Protein AF-A0AAW8KWL1-F1 (afdb_monomer_lite)

Radius of gyration: 17.17 Å; chains: 1; bounding box: 33×26×50 Å

Sequence (70 aa):
FFYYAYGAAVSEVAIDTLTGEMKVLRADILHDVGRSINPAIDIGQIEGGFIQGMGWLTTEELYWQPHGPH

Structure (mmCIF, N/CA/C/O backbone):
data_AF-A0AAW8KWL1-F1
#
_entry.id   AF-A0AAW8KWL1-F1
#
loop_
_atom_site.group_PDB
_atom_site.id
_atom_site.type_symbol
_atom_site.label_atom_id
_atom_site.label_alt_id
_atom_site.label_comp_id
_atom_site.label_asym_id
_atom_site.label_entity_id
_atom_site.label_seq_id
_atom_site.pdbx_PDB_ins_code
_atom_site.Cartn_x
_atom_site.Cartn_y
_atom_site.Cartn_z
_atom_site.occupancy
_atom_site.B_iso_or_equiv
_atom_site.auth_seq_id
_atom_site.auth_comp_id
_atom_site.auth_asym_id
_atom_site.auth_atom_id
_atom_site.pdbx_PDB_model_num
ATOM 1 N N . PHE A 1 1 ? 12.005 19.540 -9.651 1.00 72.50 1 PHE A N 1
ATOM 2 C CA . PHE A 1 1 ? 12.369 18.117 -9.822 1.00 72.50 1 PHE A CA 1
ATOM 3 C C . PHE A 1 1 ? 12.569 17.819 -11.308 1.00 72.50 1 PHE A C 1
ATOM 5 O O . PHE A 1 1 ? 12.039 18.576 -12.112 1.00 72.50 1 PHE A O 1
ATOM 12 N N . PHE A 1 2 ? 13.362 16.796 -11.666 1.00 86.94 2 PHE A N 1
ATOM 13 C CA . PHE A 1 2 ? 13.689 16.448 -13.067 1.00 86.94 2 PHE A CA 1
ATOM 14 C C . PHE A 1 2 ? 12.576 15.634 -13.758 1.00 86.94 2 PHE A C 1
ATOM 16 O O . PHE A 1 2 ? 12.2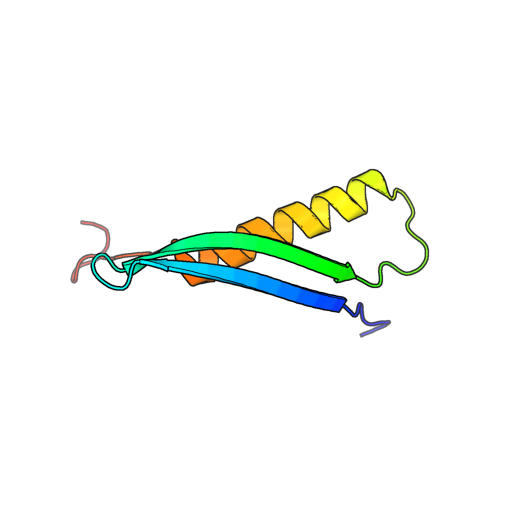84 15.873 -14.924 1.00 86.94 2 PHE A O 1
ATOM 23 N N . TYR A 1 3 ? 11.908 14.740 -13.023 1.00 95.31 3 TYR A N 1
ATOM 24 C CA . TYR A 1 3 ? 10.641 14.088 -13.386 1.00 95.31 3 TYR A CA 1
ATOM 25 C C . TYR A 1 3 ? 9.864 13.744 -12.104 1.00 95.31 3 TYR A C 1
ATOM 27 O O . TYR A 1 3 ? 10.375 13.950 -10.999 1.00 95.31 3 TYR A O 1
ATOM 35 N N . TYR A 1 4 ? 8.641 13.236 -12.259 1.00 95.06 4 TYR A N 1
ATOM 36 C CA . TYR A 1 4 ? 7.788 12.763 -11.170 1.00 95.06 4 TYR A CA 1
ATOM 37 C C . TYR A 1 4 ? 7.324 11.340 -11.467 1.00 95.06 4 TYR A C 1
ATOM 39 O O . TYR A 1 4 ? 7.037 11.026 -12.620 1.00 95.06 4 TYR A O 1
ATOM 47 N N . ALA A 1 5 ? 7.255 10.508 -10.431 1.00 95.44 5 ALA A N 1
ATOM 48 C CA . ALA A 1 5 ? 6.582 9.218 -10.492 1.00 95.44 5 ALA A CA 1
ATOM 49 C C . ALA A 1 5 ? 5.110 9.402 -10.108 1.00 95.44 5 ALA A C 1
ATOM 51 O O . ALA A 1 5 ? 4.790 10.193 -9.214 1.00 95.44 5 ALA A O 1
ATOM 52 N N . TYR A 1 6 ? 4.228 8.670 -10.778 1.00 97.25 6 TYR A N 1
ATOM 53 C CA . TYR A 1 6 ? 2.790 8.696 -10.530 1.00 97.25 6 TYR A CA 1
ATOM 54 C C . TYR A 1 6 ? 2.306 7.313 -10.117 1.00 97.25 6 TYR A C 1
ATOM 56 O O . TYR A 1 6 ? 2.901 6.299 -10.460 1.00 97.25 6 TYR A O 1
ATOM 64 N N . GLY A 1 7 ? 1.194 7.250 -9.400 1.00 96.75 7 GLY A N 1
ATOM 65 C CA . GLY A 1 7 ? 0.567 5.980 -9.084 1.00 96.75 7 GLY A CA 1
ATOM 66 C C . GLY A 1 7 ? -0.751 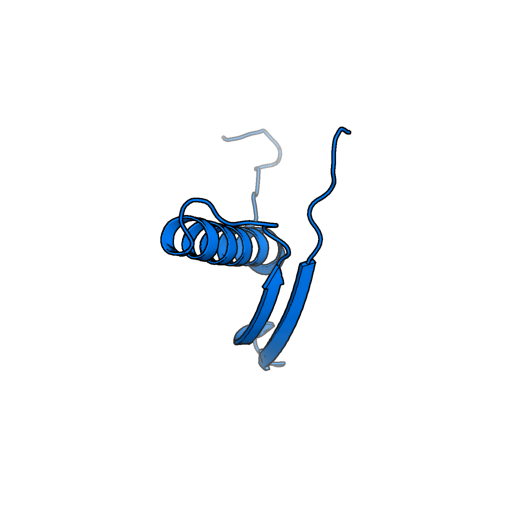6.159 -8.357 1.00 96.75 7 GLY A C 1
ATOM 67 O O . GLY A 1 7 ? -1.077 7.251 -7.891 1.00 96.75 7 GLY A O 1
ATOM 68 N N . ALA A 1 8 ? -1.505 5.074 -8.278 1.00 98.25 8 ALA A N 1
ATOM 69 C CA . ALA A 1 8 ? -2.752 4.983 -7.543 1.00 98.25 8 ALA A CA 1
ATOM 70 C C . ALA A 1 8 ? -2.845 3.614 -6.865 1.00 98.25 8 ALA A C 1
ATOM 72 O O . ALA A 1 8 ? -2.365 2.613 -7.399 1.00 98.25 8 ALA A O 1
ATOM 73 N N . ALA A 1 9 ? -3.484 3.588 -5.699 1.00 98.25 9 ALA A N 1
ATOM 74 C CA . ALA A 1 9 ? -3.797 2.371 -4.969 1.00 98.25 9 ALA A CA 1
ATOM 75 C C . ALA A 1 9 ? -5.272 2.387 -4.560 1.00 98.25 9 ALA A C 1
ATOM 77 O O . ALA A 1 9 ? -5.790 3.425 -4.143 1.00 98.25 9 ALA A O 1
ATOM 78 N N . VAL A 1 10 ? -5.939 1.242 -4.683 1.00 98.56 10 VAL A N 1
ATOM 79 C CA . VAL A 1 10 ? -7.313 1.023 -4.220 1.00 98.56 10 VAL A CA 1
ATOM 80 C C . VAL A 1 10 ? -7.300 -0.174 -3.284 1.00 98.56 10 VAL A C 1
ATOM 82 O O . VAL A 1 10 ? -6.830 -1.242 -3.666 1.00 98.56 10 VAL A O 1
ATOM 85 N N . SER A 1 11 ? -7.823 0.006 -2.073 1.00 98.31 11 SER A N 1
ATOM 86 C CA . SER A 1 11 ? -7.845 -1.036 -1.047 1.00 98.31 11 SER A CA 1
ATOM 87 C C . SER A 1 11 ? -9.270 -1.305 -0.584 1.00 98.31 11 SER A C 1
ATOM 89 O O . SER A 1 11 ? -10.028 -0.376 -0.310 1.00 98.31 11 SER A O 1
ATOM 91 N N . GLU A 1 12 ? -9.614 -2.582 -0.459 1.00 98.62 12 GLU A N 1
ATOM 92 C CA . GLU A 1 12 ? -10.857 -3.055 0.144 1.00 98.62 12 GLU A CA 1
ATOM 93 C C . GLU A 1 12 ? -10.564 -3.589 1.549 1.00 98.62 12 GLU A C 1
ATOM 95 O O . GLU A 1 12 ? -9.636 -4.383 1.742 1.00 98.62 12 GLU A O 1
ATOM 100 N N . VAL A 1 13 ? -11.353 -3.158 2.536 1.00 98.25 13 VAL A N 1
ATOM 101 C CA . VAL A 1 13 ? -11.151 -3.502 3.948 1.00 98.25 13 VAL A CA 1
ATOM 102 C C . VAL A 1 13 ? -12.448 -3.970 4.599 1.00 98.25 13 VAL A C 1
ATOM 104 O O . VAL A 1 13 ? -13.525 -3.451 4.310 1.00 98.25 13 VAL A O 1
ATOM 107 N N . ALA A 1 14 ? -12.329 -4.929 5.512 1.00 98.31 14 ALA A N 1
ATOM 108 C CA . ALA A 1 14 ? -13.382 -5.308 6.444 1.00 98.31 14 ALA A CA 1
ATOM 109 C C . ALA A 1 14 ? -13.040 -4.779 7.840 1.00 98.31 14 ALA A C 1
ATOM 111 O O . ALA A 1 14 ? -11.879 -4.837 8.246 1.00 98.31 14 ALA A O 1
ATOM 112 N N . ILE A 1 15 ? -14.048 -4.287 8.562 1.00 98.06 15 ILE A N 1
ATOM 113 C CA . ILE A 1 15 ? -13.914 -3.770 9.928 1.00 98.06 15 ILE A CA 1
ATOM 114 C C . ILE A 1 15 ? -14.933 -4.488 10.809 1.00 98.06 15 ILE A C 1
ATOM 116 O O . ILE A 1 15 ? -16.125 -4.502 10.491 1.00 98.06 15 ILE A O 1
ATOM 120 N N . ASP A 1 16 ? -14.473 -5.067 11.913 1.00 97.94 16 ASP A N 1
ATOM 121 C CA . ASP A 1 16 ? -15.347 -5.518 12.988 1.00 97.94 16 ASP A CA 1
ATOM 122 C C . ASP A 1 16 ? -15.808 -4.293 13.787 1.00 97.94 16 ASP A C 1
ATOM 124 O O . ASP A 1 16 ? -15.029 -3.619 14.459 1.00 97.94 16 ASP A O 1
ATOM 128 N N . THR A 1 17 ? -17.100 -3.986 13.708 1.00 97.62 17 THR A N 1
ATOM 129 C CA . THR A 1 17 ? -17.674 -2.795 14.343 1.00 97.62 17 THR A CA 1
ATOM 130 C C . THR A 1 17 ? -17.795 -2.903 15.863 1.00 97.62 17 THR A C 1
ATOM 132 O O . THR A 1 17 ? -18.100 -1.905 16.510 1.00 97.62 17 THR A O 1
ATOM 135 N N . LEU A 1 18 ? -17.621 -4.097 16.436 1.00 97.88 18 LEU A N 1
ATOM 136 C CA . LEU A 1 18 ? -17.679 -4.325 17.879 1.00 97.88 18 LEU A CA 1
ATOM 137 C C . LEU A 1 18 ? -16.298 -4.202 18.529 1.00 97.88 18 LEU A C 1
ATOM 139 O O . LEU A 1 18 ? -16.205 -3.682 19.639 1.00 97.88 18 LEU A O 1
ATOM 143 N N . THR A 1 19 ? -15.242 -4.674 17.859 1.00 97.62 19 THR A N 1
ATOM 144 C CA . THR A 1 19 ? -13.870 -4.690 18.406 1.00 97.62 19 THR A CA 1
ATOM 145 C C . THR A 1 19 ? -12.975 -3.590 17.840 1.00 97.62 19 THR A C 1
ATOM 147 O O . THR A 1 19 ? -11.995 -3.214 18.478 1.00 97.62 19 THR A O 1
ATOM 150 N N . GLY A 1 20 ? -13.309 -3.061 16.660 1.00 94.94 20 GLY A N 1
ATOM 151 C CA . GLY A 1 20 ? -12.471 -2.129 15.909 1.00 94.94 20 GLY A CA 1
ATOM 152 C C . GLY A 1 20 ? -11.353 -2.804 15.109 1.00 94.94 20 GLY A C 1
ATOM 153 O O . GLY A 1 20 ? -10.589 -2.108 14.444 1.00 94.94 20 GLY A O 1
ATOM 154 N N . GLU A 1 21 ? -11.248 -4.137 15.134 1.00 96.75 21 GLU A N 1
ATOM 155 C CA . GLU A 1 21 ? -10.273 -4.859 14.317 1.00 96.75 21 GLU A CA 1
ATOM 156 C C . GLU A 1 21 ? -10.559 -4.662 12.825 1.00 96.75 21 GLU A C 1
ATOM 158 O O . GLU A 1 21 ? -11.708 -4.693 12.380 1.00 96.75 21 GLU A O 1
ATOM 163 N N . MET A 1 22 ? -9.501 -4.496 12.031 1.00 96.69 22 MET A N 1
ATOM 164 C CA . MET A 1 22 ? -9.615 -4.361 10.583 1.00 96.69 22 MET A CA 1
ATOM 165 C C . MET A 1 22 ? -8.735 -5.360 9.841 1.00 96.69 22 MET A C 1
ATOM 167 O O . MET A 1 22 ? -7.656 -5.739 10.296 1.00 96.69 22 MET A O 1
ATOM 171 N N . LYS A 1 23 ? -9.182 -5.752 8.649 1.00 97.06 23 LYS A N 1
ATOM 172 C CA . LYS A 1 23 ? -8.426 -6.600 7.730 1.00 97.06 23 LYS A CA 1
ATOM 173 C C . LYS A 1 23 ? -8.509 -6.050 6.315 1.00 97.06 23 LYS A C 1
ATOM 175 O O . LYS A 1 23 ? -9.601 -5.834 5.794 1.00 97.06 23 LYS A O 1
ATOM 180 N N . VAL A 1 24 ? -7.357 -5.896 5.667 1.00 97.75 24 VAL A N 1
ATOM 181 C CA . VAL A 1 24 ? -7.296 -5.636 4.225 1.00 97.75 24 VAL A CA 1
ATOM 182 C C . VAL A 1 24 ? -7.636 -6.928 3.486 1.00 97.75 24 VAL A C 1
ATOM 184 O O . VAL A 1 24 ? -6.990 -7.957 3.687 1.00 97.75 24 VAL A O 1
ATOM 187 N N . LEU A 1 25 ? -8.683 -6.887 2.665 1.00 98.38 25 LEU A N 1
ATOM 188 C CA . LEU A 1 25 ? -9.130 -8.025 1.861 1.00 98.38 25 LEU A CA 1
ATOM 189 C C . LEU A 1 25 ? -8.395 -8.074 0.523 1.00 98.38 25 LEU A C 1
ATOM 191 O O . LEU A 1 25 ? -8.049 -9.154 0.043 1.00 98.38 25 LEU A O 1
ATOM 195 N N . ARG A 1 26 ? -8.160 -6.899 -0.066 1.00 98.44 26 ARG A N 1
ATOM 196 C CA . ARG A 1 26 ? -7.526 -6.733 -1.372 1.00 98.44 26 ARG A CA 1
ATOM 197 C C . ARG A 1 26 ? -6.898 -5.348 -1.488 1.00 98.44 26 ARG A C 1
ATOM 199 O O . ARG A 1 26 ? -7.441 -4.382 -0.957 1.00 98.44 26 ARG A O 1
ATOM 206 N N . ALA A 1 27 ? -5.792 -5.262 -2.221 1.00 98.19 27 ALA A N 1
ATOM 207 C CA . ALA A 1 27 ? -5.217 -4.008 -2.686 1.00 98.19 27 ALA A CA 1
ATOM 208 C C . ALA A 1 27 ? -4.800 -4.145 -4.157 1.00 98.19 27 ALA A C 1
ATOM 210 O O . ALA A 1 27 ? -4.148 -5.122 -4.526 1.00 98.19 27 ALA A O 1
ATOM 211 N N . ASP A 1 28 ? -5.170 -3.170 -4.982 1.00 98.56 28 ASP A N 1
ATOM 212 C CA . ASP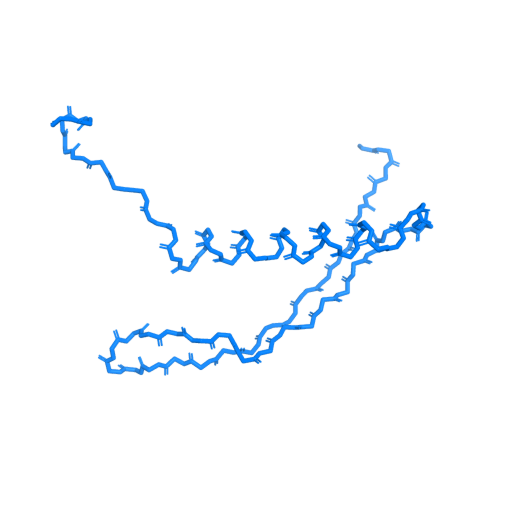 A 1 28 ? -4.739 -3.041 -6.373 1.00 98.56 28 ASP A CA 1
ATOM 213 C C . ASP A 1 28 ? -3.890 -1.779 -6.504 1.00 98.56 28 ASP A C 1
ATOM 215 O O . ASP A 1 28 ? -4.331 -0.689 -6.132 1.00 98.56 28 ASP A O 1
ATOM 219 N N . ILE A 1 29 ? -2.672 -1.917 -7.032 1.00 98.44 29 ILE A N 1
ATOM 220 C CA . ILE A 1 29 ? -1.707 -0.820 -7.140 1.00 98.44 29 ILE A CA 1
ATOM 221 C C . ILE A 1 29 ? -1.251 -0.691 -8.590 1.00 98.44 29 ILE A C 1
ATOM 223 O O . ILE A 1 29 ? -0.815 -1.661 -9.208 1.00 98.44 29 ILE A O 1
ATOM 227 N N . LEU A 1 30 ? -1.314 0.530 -9.115 1.00 98.12 30 LEU A N 1
ATOM 228 C CA . LEU A 1 30 ? -0.729 0.913 -10.393 1.00 98.12 30 LEU A CA 1
ATOM 229 C C . LEU A 1 30 ? 0.316 1.995 -10.136 1.00 98.12 30 LEU A C 1
ATOM 231 O O . LEU A 1 30 ? -0.023 3.068 -9.641 1.00 98.12 30 LEU A O 1
ATOM 235 N N . HIS A 1 31 ? 1.573 1.726 -10.479 1.00 97.81 31 HIS A N 1
ATOM 236 C CA . HIS A 1 31 ? 2.677 2.661 -10.278 1.00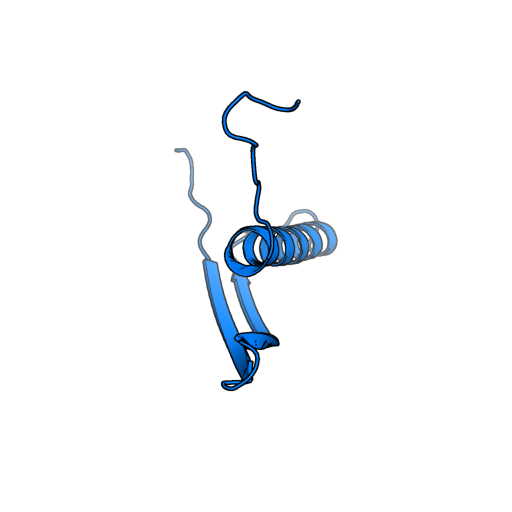 97.81 31 HIS A CA 1
ATOM 237 C C . HIS A 1 31 ? 3.463 2.853 -11.578 1.00 97.81 31 HIS A C 1
ATOM 239 O O . HIS A 1 31 ? 3.866 1.881 -12.217 1.00 97.81 31 HIS A O 1
ATOM 245 N N . ASP A 1 32 ? 3.668 4.107 -11.971 1.00 97.19 32 ASP A N 1
ATOM 246 C CA . ASP A 1 32 ? 4.501 4.490 -13.104 1.00 97.19 32 ASP A CA 1
ATOM 247 C C . ASP A 1 32 ? 5.975 4.456 -12.694 1.00 97.19 32 ASP A C 1
ATOM 249 O O . ASP A 1 32 ? 6.477 5.340 -11.998 1.00 97.19 32 ASP A O 1
ATOM 253 N N . VAL A 1 33 ? 6.661 3.410 -13.149 1.00 96.38 33 VAL A N 1
ATOM 254 C CA . VAL A 1 33 ? 8.106 3.204 -12.974 1.00 96.38 33 VAL A CA 1
ATOM 255 C C . VAL A 1 33 ? 8.898 3.587 -14.229 1.00 96.38 33 VAL A C 1
ATOM 257 O O . VAL A 1 33 ? 10.078 3.253 -14.360 1.00 96.38 33 VAL A O 1
ATOM 260 N N . GLY A 1 34 ? 8.257 4.248 -15.200 1.00 95.81 34 GLY A N 1
ATOM 261 C CA . GLY A 1 34 ? 8.819 4.481 -16.521 1.00 95.81 34 GLY A CA 1
ATOM 262 C C . GLY A 1 34 ? 9.273 3.172 -17.173 1.00 95.81 34 GLY A C 1
ATOM 26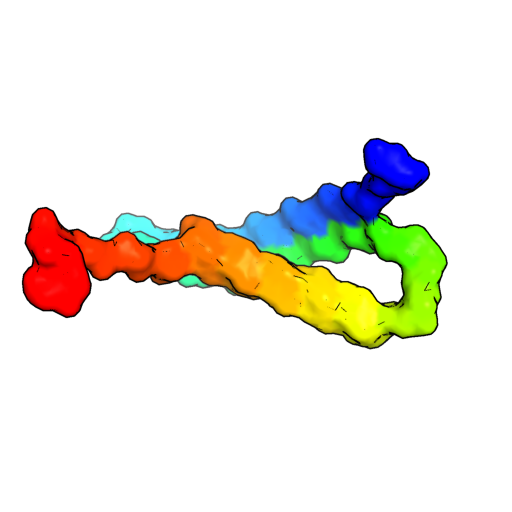3 O O . GLY A 1 34 ? 8.532 2.191 -17.253 1.00 95.81 34 GLY A O 1
ATOM 264 N N . ARG A 1 35 ? 10.526 3.140 -17.639 1.00 96.56 35 ARG A N 1
ATOM 265 C CA . ARG A 1 35 ? 11.153 1.910 -18.135 1.00 96.56 35 ARG A CA 1
ATOM 266 C C . ARG A 1 35 ? 11.956 1.261 -17.014 1.00 96.56 35 ARG A C 1
ATOM 268 O O . ARG A 1 35 ? 13.136 1.566 -16.849 1.00 96.56 35 ARG A O 1
ATOM 275 N N . SER A 1 36 ? 11.306 0.347 -16.300 1.00 96.12 36 SER A N 1
ATOM 276 C CA . SER A 1 36 ? 11.931 -0.448 -15.243 1.00 96.12 36 SER A CA 1
ATOM 277 C C . SER A 1 36 ? 13.254 -1.076 -15.703 1.00 96.12 36 SER A C 1
ATOM 279 O O . SER A 1 36 ? 13.334 -1.687 -16.775 1.00 96.12 36 SER A O 1
ATOM 281 N N . ILE A 1 37 ? 14.293 -0.921 -14.880 1.00 97.56 37 ILE A N 1
ATOM 282 C CA . ILE A 1 37 ? 15.602 -1.561 -15.082 1.00 97.56 37 ILE A CA 1
ATOM 283 C C . ILE A 1 37 ? 15.538 -3.019 -14.618 1.00 97.56 37 ILE A C 1
ATOM 285 O O . ILE A 1 37 ? 16.086 -3.907 -15.273 1.00 97.56 37 ILE A O 1
ATOM 289 N N . ASN A 1 38 ? 14.861 -3.263 -13.494 1.00 97.75 38 ASN A N 1
ATOM 290 C CA . ASN A 1 38 ? 14.614 -4.592 -12.960 1.00 97.75 38 ASN A CA 1
ATOM 291 C C . ASN A 1 38 ? 13.189 -4.661 -12.382 1.00 97.75 38 ASN A C 1
ATOM 293 O O . ASN A 1 38 ? 12.978 -4.260 -11.235 1.00 97.75 38 ASN A O 1
ATOM 297 N N . PRO A 1 39 ? 12.230 -5.227 -13.137 1.00 97.25 39 PRO A N 1
ATOM 298 C CA . PRO A 1 39 ? 10.829 -5.255 -12.726 1.00 97.25 39 PRO A CA 1
ATOM 299 C C . PRO A 1 39 ? 10.589 -5.964 -11.395 1.00 97.25 39 PRO A C 1
ATOM 301 O O . PRO A 1 39 ? 9.714 -5.557 -10.642 1.00 97.25 39 PRO A O 1
ATOM 304 N N . ALA A 1 40 ? 11.370 -6.999 -11.076 1.00 98.25 40 ALA A N 1
ATOM 305 C CA . ALA A 1 40 ? 11.195 -7.740 -9.829 1.00 98.25 40 ALA A CA 1
ATOM 306 C C . ALA A 1 40 ? 11.574 -6.896 -8.602 1.00 98.25 40 ALA A C 1
ATOM 308 O O . ALA A 1 40 ? 10.913 -6.979 -7.570 1.00 98.25 40 ALA A O 1
ATOM 309 N N . ILE A 1 41 ? 12.617 -6.066 -8.720 1.00 98.25 41 ILE A N 1
ATOM 310 C CA . ILE A 1 41 ? 13.021 -5.153 -7.643 1.00 98.25 41 ILE A CA 1
ATOM 311 C C . ILE A 1 41 ? 11.984 -4.044 -7.485 1.00 98.25 41 ILE A C 1
ATOM 313 O O . ILE A 1 41 ? 11.580 -3.761 -6.361 1.00 98.25 41 ILE A O 1
ATOM 317 N N . ASP A 1 42 ? 11.528 -3.457 -8.591 1.00 98.19 42 ASP A N 1
ATOM 318 C CA . ASP A 1 42 ? 10.555 -2.363 -8.548 1.00 98.19 42 ASP A CA 1
ATOM 319 C C . ASP A 1 42 ? 9.223 -2.821 -7.939 1.00 98.19 42 ASP A C 1
ATOM 321 O O . ASP A 1 42 ? 8.676 -2.136 -7.078 1.00 98.19 42 ASP A O 1
ATOM 325 N N . ILE A 1 43 ? 8.744 -4.017 -8.306 1.00 98.25 43 ILE A N 1
ATOM 326 C CA . ILE A 1 43 ? 7.559 -4.629 -7.687 1.00 98.25 43 ILE A CA 1
ATOM 327 C C . ILE A 1 43 ? 7.773 -4.804 -6.180 1.00 98.25 43 ILE A C 1
ATOM 329 O O . ILE A 1 43 ? 6.943 -4.346 -5.399 1.00 98.25 43 ILE A O 1
ATOM 333 N N . GLY A 1 44 ? 8.908 -5.375 -5.760 1.00 98.44 44 GLY A N 1
ATOM 334 C CA . GLY A 1 44 ? 9.198 -5.565 -4.336 1.00 98.44 44 GLY A CA 1
ATOM 335 C C . GLY A 1 44 ? 9.277 -4.252 -3.546 1.00 98.44 44 GLY A C 1
ATOM 336 O O . GLY A 1 44 ? 8.858 -4.201 -2.392 1.00 98.44 44 GLY A O 1
ATOM 337 N N . GLN A 1 45 ? 9.767 -3.169 -4.158 1.00 98.38 45 GLN A N 1
ATOM 338 C CA . GLN A 1 45 ? 9.759 -1.836 -3.543 1.00 98.38 45 GLN A CA 1
ATOM 339 C C . GLN A 1 45 ? 8.341 -1.275 -3.406 1.00 98.38 45 GLN A C 1
ATOM 341 O O . GLN A 1 45 ? 8.008 -0.720 -2.361 1.00 98.38 45 GLN A O 1
ATOM 346 N N . ILE A 1 46 ? 7.496 -1.436 -4.428 1.00 98.31 46 ILE A N 1
ATOM 347 C CA . ILE A 1 46 ? 6.096 -0.992 -4.387 1.00 98.31 46 ILE A CA 1
ATOM 348 C C . ILE A 1 46 ? 5.328 -1.754 -3.299 1.00 98.31 46 ILE A C 1
ATOM 350 O O . ILE A 1 46 ? 4.635 -1.135 -2.492 1.00 98.31 46 ILE A O 1
ATOM 354 N N . GLU A 1 47 ? 5.486 -3.077 -3.235 1.00 98.50 47 GLU A N 1
ATOM 355 C CA . GLU A 1 47 ? 4.860 -3.923 -2.213 1.00 98.50 47 GLU A CA 1
ATOM 356 C C . GLU A 1 47 ? 5.346 -3.559 -0.805 1.00 98.50 47 GLU A C 1
ATOM 358 O O . GLU A 1 47 ? 4.536 -3.335 0.096 1.00 98.50 47 GLU A O 1
ATOM 363 N N . GLY A 1 48 ? 6.664 -3.438 -0.615 1.00 98.38 48 GLY A N 1
ATOM 364 C CA . GLY A 1 48 ? 7.255 -3.069 0.671 1.00 98.38 48 GLY A CA 1
ATOM 365 C C . GLY A 1 48 ? 6.821 -1.680 1.138 1.00 98.38 48 GLY A C 1
ATOM 366 O O . GLY A 1 48 ? 6.414 -1.516 2.288 1.00 98.38 48 GLY A O 1
ATOM 367 N N . GLY A 1 49 ? 6.834 -0.695 0.237 1.00 98.19 49 GLY A N 1
ATOM 368 C CA . GLY A 1 49 ? 6.380 0.663 0.523 1.00 98.19 49 GLY A CA 1
ATOM 369 C C . GLY A 1 49 ? 4.893 0.722 0.874 1.00 98.19 49 GLY A C 1
ATOM 370 O O . GLY A 1 49 ? 4.513 1.428 1.807 1.00 98.19 49 GLY A O 1
ATOM 371 N N . PHE A 1 50 ? 4.053 -0.059 0.187 1.00 98.31 50 PHE A N 1
ATOM 372 C CA . PHE A 1 50 ? 2.633 -0.162 0.517 1.00 98.31 50 PHE A CA 1
ATOM 373 C C . PHE A 1 50 ? 2.415 -0.751 1.914 1.00 98.31 50 PHE A C 1
ATOM 375 O O . PHE A 1 50 ? 1.688 -0.164 2.712 1.00 98.31 50 PHE A O 1
ATOM 382 N N . ILE A 1 51 ? 3.066 -1.874 2.240 1.00 98.19 51 ILE A N 1
ATOM 383 C CA . ILE A 1 51 ? 2.921 -2.520 3.554 1.00 98.19 51 ILE A CA 1
ATOM 384 C C . ILE A 1 51 ? 3.445 -1.625 4.681 1.00 98.19 51 ILE A C 1
ATOM 386 O O . ILE A 1 51 ? 2.796 -1.523 5.720 1.00 98.19 51 ILE A O 1
ATOM 390 N N . GLN A 1 52 ? 4.565 -0.933 4.468 1.00 98.38 52 GLN A N 1
ATOM 391 C CA . GLN A 1 52 ? 5.102 0.016 5.442 1.00 98.38 52 GLN A CA 1
ATOM 392 C C . GLN A 1 52 ? 4.157 1.207 5.659 1.00 98.38 52 GLN A C 1
ATOM 394 O O . GLN A 1 52 ? 3.873 1.572 6.796 1.00 98.38 52 GLN A O 1
ATOM 399 N N . GLY A 1 53 ? 3.630 1.802 4.583 1.00 97.88 53 GLY A N 1
ATOM 400 C CA . GLY A 1 53 ? 2.673 2.906 4.682 1.00 97.88 53 GLY A CA 1
ATOM 401 C C . GLY A 1 53 ? 1.349 2.490 5.328 1.00 97.88 53 GLY A C 1
ATOM 402 O O . GLY A 1 53 ? 0.778 3.251 6.105 1.00 97.88 53 GLY A O 1
ATOM 403 N N . MET A 1 54 ? 0.884 1.270 5.050 1.00 97.75 54 MET A N 1
ATOM 404 C CA . MET A 1 54 ? -0.277 0.684 5.715 1.00 97.75 54 MET A CA 1
ATOM 405 C C . MET A 1 54 ? -0.026 0.575 7.220 1.00 97.75 54 MET A C 1
ATOM 407 O O . MET A 1 54 ? -0.796 1.142 7.987 1.00 97.75 54 MET A O 1
ATOM 411 N N . GLY A 1 55 ? 1.074 -0.066 7.637 1.00 97.31 55 GLY A N 1
ATOM 412 C CA . GLY A 1 55 ? 1.447 -0.190 9.050 1.00 97.31 55 GLY A CA 1
ATOM 413 C C . GLY A 1 55 ? 1.481 1.162 9.758 1.00 97.31 55 GLY A C 1
ATOM 414 O O . GLY A 1 55 ? 0.817 1.328 10.783 1.00 97.31 55 GLY A O 1
ATOM 415 N N . TRP A 1 56 ? 2.150 2.144 9.147 1.00 97.62 56 TRP A N 1
ATOM 416 C CA . TRP A 1 56 ? 2.246 3.510 9.659 1.00 97.62 56 TRP A CA 1
ATOM 417 C C . TRP A 1 56 ? 0.884 4.168 9.928 1.00 97.62 56 TRP A C 1
ATOM 419 O O . TRP A 1 56 ? 0.712 4.840 10.940 1.00 97.62 56 TRP A O 1
ATOM 429 N N . LEU A 1 57 ? -0.090 3.983 9.033 1.00 96.69 57 LEU A N 1
ATOM 430 C CA . LEU A 1 57 ? -1.394 4.645 9.131 1.00 96.69 57 LEU A CA 1
ATOM 431 C C . LEU A 1 57 ? -2.438 3.855 9.927 1.00 96.69 57 LEU A C 1
ATOM 433 O O . LEU A 1 57 ? -3.453 4.436 10.309 1.00 96.69 57 LEU A O 1
ATOM 437 N N . THR A 1 58 ? -2.235 2.552 10.146 1.00 95.44 58 THR A N 1
ATOM 438 C CA . THR A 1 58 ? -3.263 1.693 10.761 1.00 95.44 58 THR A CA 1
ATOM 439 C C . THR A 1 58 ? -2.886 1.118 12.117 1.00 95.44 58 THR A C 1
ATOM 441 O O . THR A 1 58 ? -3.775 0.912 12.935 1.00 95.44 58 THR A O 1
ATOM 444 N N . THR A 1 59 ? -1.611 0.802 12.358 1.00 95.62 59 THR A N 1
ATOM 445 C CA . THR A 1 59 ? -1.216 0.004 13.537 1.00 95.62 59 THR A CA 1
ATOM 446 C C . THR A 1 59 ? -0.009 0.537 14.288 1.00 95.62 59 THR A C 1
ATOM 448 O O . THR A 1 59 ? 0.139 0.250 15.472 1.00 95.62 59 THR A O 1
ATOM 451 N N . GLU A 1 60 ? 0.893 1.252 13.622 1.00 95.50 60 GLU A N 1
ATOM 452 C CA . GLU A 1 60 ? 2.086 1.783 14.271 1.00 95.50 60 GLU A CA 1
ATOM 453 C C . GLU A 1 60 ? 1.723 3.004 15.113 1.00 95.50 60 GLU A C 1
ATOM 455 O O . GLU A 1 60 ? 1.420 4.080 14.601 1.00 95.50 60 GLU A O 1
ATOM 460 N N . GLU A 1 61 ? 1.797 2.835 16.428 1.00 92.81 61 GLU A N 1
ATOM 461 C CA . GLU A 1 61 ? 1.580 3.897 17.397 1.00 92.81 61 GLU A CA 1
ATOM 462 C C . GLU A 1 61 ? 2.825 4.043 18.270 1.00 92.81 61 GLU A C 1
ATOM 464 O O . GLU A 1 61 ? 3.259 3.107 18.947 1.00 92.81 61 GLU A O 1
ATOM 469 N N . LEU A 1 62 ? 3.418 5.236 18.252 1.00 92.50 62 LEU A N 1
ATOM 470 C CA . LEU A 1 62 ? 4.511 5.573 19.151 1.00 92.50 62 LEU A CA 1
ATOM 471 C C . LEU A 1 62 ? 3.946 6.312 20.362 1.00 92.50 62 LEU A C 1
ATOM 473 O O . LEU A 1 62 ? 3.423 7.420 20.245 1.00 92.50 62 LEU A O 1
ATOM 477 N N . TYR A 1 63 ? 4.090 5.696 21.531 1.00 90.88 63 TYR A N 1
ATOM 478 C CA . TYR A 1 63 ? 3.668 6.266 22.801 1.00 90.88 63 TYR A CA 1
ATOM 479 C C . TYR A 1 63 ? 4.883 6.621 23.659 1.00 90.88 63 TYR A C 1
ATOM 481 O O . TYR A 1 63 ? 5.769 5.793 23.882 1.00 90.88 63 TYR A O 1
ATOM 489 N N . TRP A 1 64 ? 4.898 7.845 24.185 1.00 89.56 64 TRP A N 1
ATOM 490 C CA . TRP A 1 64 ? 5.880 8.292 25.170 1.00 89.56 64 TRP A CA 1
ATOM 491 C C . TRP A 1 64 ? 5.192 8.593 26.491 1.00 89.56 64 TRP A C 1
ATOM 493 O O . TRP A 1 64 ? 4.128 9.212 26.527 1.00 89.56 64 TRP A O 1
ATOM 503 N N . GLN A 1 65 ? 5.837 8.199 27.589 1.00 89.62 65 GLN A N 1
ATOM 504 C CA . GLN A 1 65 ? 5.394 8.615 28.911 1.00 89.62 65 GLN A CA 1
ATOM 505 C C . GLN A 1 65 ? 5.577 10.136 29.084 1.00 89.62 65 GLN A C 1
ATOM 507 O O . GLN A 1 65 ? 6.473 10.722 28.465 1.00 89.62 65 GLN A O 1
ATOM 512 N N . PRO A 1 66 ? 4.786 10.793 29.958 1.00 86.69 66 PRO A N 1
ATOM 513 C CA . PRO A 1 66 ? 4.815 12.248 30.142 1.00 86.69 66 PRO A CA 1
ATOM 514 C C . PRO A 1 66 ? 6.185 12.861 30.488 1.00 86.69 66 PRO A C 1
ATOM 516 O O . PRO A 1 66 ? 6.358 14.067 30.334 1.00 86.69 66 PRO A O 1
ATOM 519 N N . HIS A 1 67 ? 7.157 12.061 30.939 1.00 84.81 67 HIS A N 1
ATOM 520 C CA . HIS A 1 67 ? 8.488 12.516 31.363 1.00 84.81 67 HIS A CA 1
ATOM 521 C C . HIS A 1 67 ? 9.635 11.972 30.487 1.00 84.81 67 HIS A C 1
ATOM 523 O O . HIS A 1 67 ? 10.802 12.070 30.862 1.00 84.81 67 HIS A O 1
ATOM 529 N N . GLY A 1 68 ? 9.323 11.457 29.293 1.00 75.75 68 GLY A N 1
ATOM 530 C CA . GLY A 1 68 ? 10.300 10.869 28.375 1.00 75.75 68 GLY A CA 1
ATOM 531 C C . GLY A 1 68 ? 10.361 9.342 28.488 1.00 75.75 68 GLY A C 1
ATOM 532 O O . GLY A 1 68 ? 9.467 8.738 29.069 1.00 75.75 68 GLY A O 1
ATOM 533 N N . PRO A 1 69 ? 11.370 8.678 27.898 1.00 64.69 69 PRO A N 1
ATOM 534 C CA . PRO A 1 69 ? 11.433 7.214 27.828 1.00 64.69 69 PRO A CA 1
ATOM 535 C C . PRO A 1 69 ? 11.741 6.506 29.171 1.00 64.69 69 PRO A C 1
ATOM 537 O O . PRO A 1 69 ? 12.188 5.360 29.164 1.00 64.69 69 PRO A O 1
ATOM 540 N N . HIS A 1 70 ? 11.471 7.155 30.310 1.00 52.66 70 HIS A N 1
ATOM 541 C CA . HIS A 1 70 ? 11.488 6.578 31.656 1.00 52.66 70 HIS A CA 1
ATOM 542 C C . HIS A 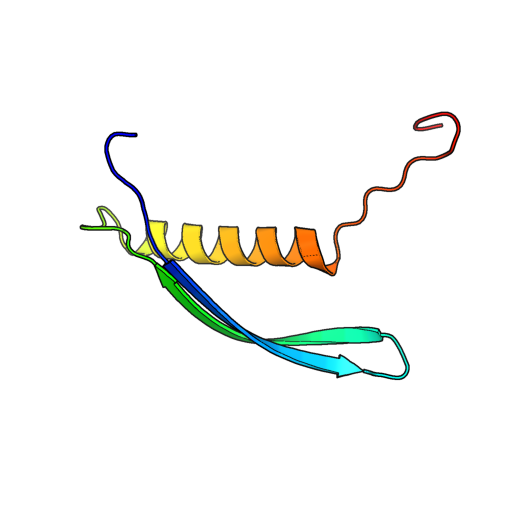1 70 ? 10.193 6.916 32.395 1.00 52.66 70 HIS A C 1
ATOM 544 O O . HIS A 1 70 ? 9.891 8.123 32.530 1.00 52.66 70 HIS A O 1
#

Secondary structure (DSSP, 8-state):
------EEEEEEEEE-TTT--EEEEEEEEEE--SS-S-HHHHHHHHHHHHHHHHHHHHT------TTS--

pLDDT: mean 94.78, std 7.87, range [52.66, 98.62]

Foldseek 3Di:
DPDDKDKDKDWDKDADPVPRDIDTPDMDIDICPPPDPDVVVVVVVVVVVVVVVCCVVPPDDDDADPVGND